Protein AF-A0A534QCT1-F1 (afdb_monomer)

Secondary structure (DSSP, 8-state):
-PPPHHHHHHHHHHHTTTPPPPHHHHHHHHHHHHHHHHHHHHHHHHHHHHTT-SS--HHHHHHHHHHH-

Solvent-accessible surface area (backbone atoms only — not comparable to full-atom values): 4018 Å² total; per-residue (Å²): 135,79,76,60,63,69,60,53,48,50,55,47,32,69,74,51,78,68,51,86,78,53,70,72,58,49,52,53,49,46,52,53,52,50,55,47,49,54,50,33,50,52,46,13,47,50,52,21,51,79,68,74,43,95,60,82,47,72,66,24,51,57,53,13,49,75,73,64,113

pLDDT: mean 94.79, std 6.2, range [58.41, 98.12]

Structure (mmCIF, N/CA/C/O backbone):
data_AF-A0A534QCT1-F1
#
_entry.id   AF-A0A534QCT1-F1
#
loop_
_atom_site.group_PDB
_atom_site.id
_atom_site.type_symbol
_atom_site.label_atom_id
_atom_site.label_alt_id
_atom_site.label_comp_id
_atom_site.label_asym_id
_atom_site.label_entity_id
_atom_site.label_seq_id
_atom_site.pdbx_PDB_ins_code
_atom_site.Cartn_x
_atom_site.Cartn_y
_atom_site.Cartn_z
_atom_site.occupancy
_atom_site.B_iso_or_equiv
_atom_site.auth_seq_id
_atom_site.auth_comp_id
_atom_site.auth_asym_id
_atom_site.auth_atom_id
_atom_site.pdbx_PDB_model_num
ATOM 1 N N . MET A 1 1 ? 6.521 10.923 4.086 1.00 58.41 1 MET A N 1
ATOM 2 C CA . MET A 1 1 ? 7.531 10.050 3.448 1.00 58.41 1 MET A CA 1
ATOM 3 C C . MET A 1 1 ? 6.835 9.319 2.326 1.00 58.41 1 MET A C 1
ATOM 5 O O . MET A 1 1 ? 5.750 8.818 2.584 1.00 58.41 1 MET A O 1
ATOM 9 N N . SER A 1 2 ? 7.415 9.301 1.128 1.00 83.38 2 SER A N 1
ATOM 10 C CA . SER A 1 2 ? 6.876 8.509 0.025 1.00 83.38 2 SER A CA 1
ATOM 11 C C . SER A 1 2 ? 7.437 7.087 0.027 1.00 83.38 2 SER A C 1
ATOM 13 O O . SER A 1 2 ? 8.517 6.839 0.575 1.00 83.38 2 SER A O 1
ATOM 15 N N . LEU A 1 3 ? 6.712 6.145 -0.575 1.00 94.00 3 LEU A N 1
ATOM 16 C CA . LEU A 1 3 ? 7.185 4.776 -0.752 1.00 94.00 3 LEU A CA 1
ATOM 17 C C . LEU A 1 3 ? 8.487 4.764 -1.576 1.00 94.00 3 LEU A C 1
ATOM 19 O O . LEU A 1 3 ? 8.587 5.455 -2.596 1.00 94.00 3 LEU A O 1
ATOM 23 N N . PRO A 1 4 ? 9.491 3.947 -1.199 1.00 96.31 4 PRO A N 1
ATOM 24 C CA . PRO A 1 4 ? 10.713 3.826 -1.979 1.00 96.31 4 PRO A CA 1
ATOM 25 C C . PRO A 1 4 ? 10.432 3.351 -3.409 1.00 96.31 4 PRO A C 1
ATOM 27 O O . PRO A 1 4 ? 9.983 2.226 -3.640 1.00 96.31 4 PRO A O 1
ATOM 30 N N . LYS A 1 5 ? 10.787 4.187 -4.389 1.00 95.50 5 LYS A N 1
ATOM 31 C CA . LYS A 1 5 ? 10.595 3.920 -5.826 1.00 95.50 5 LYS A CA 1
ATOM 32 C C . LYS A 1 5 ? 11.174 2.580 -6.274 1.00 95.50 5 LYS A C 1
ATOM 34 O O . LYS A 1 5 ? 10.590 1.920 -7.123 1.00 95.50 5 LYS A O 1
ATOM 39 N N . ALA A 1 6 ? 12.299 2.154 -5.698 1.00 95.19 6 ALA A N 1
ATOM 40 C CA . ALA A 1 6 ? 12.924 0.872 -6.020 1.00 95.19 6 ALA A CA 1
ATOM 41 C C . ALA A 1 6 ? 12.030 -0.330 -5.664 1.00 95.19 6 ALA A C 1
ATOM 43 O O . ALA A 1 6 ? 11.948 -1.279 -6.442 1.00 95.19 6 ALA A O 1
ATOM 44 N N . VAL A 1 7 ? 11.323 -0.272 -4.529 1.00 95.69 7 VAL A N 1
ATOM 45 C CA . VAL A 1 7 ? 10.400 -1.332 -4.092 1.00 95.69 7 VAL A CA 1
ATOM 46 C C . VAL A 1 7 ? 9.187 -1.378 -5.012 1.00 95.69 7 VAL A C 1
ATOM 48 O O . VAL A 1 7 ? 8.855 -2.445 -5.521 1.00 95.69 7 VAL A O 1
ATOM 51 N N . VAL A 1 8 ? 8.585 -0.218 -5.292 1.00 96.31 8 VAL A N 1
ATOM 52 C CA . VAL A 1 8 ? 7.435 -0.118 -6.205 1.00 96.31 8 VAL A CA 1
ATOM 53 C C . VAL A 1 8 ? 7.814 -0.594 -7.609 1.00 96.31 8 VAL A C 1
ATOM 55 O O . VAL A 1 8 ? 7.105 -1.403 -8.198 1.00 96.31 8 VAL A O 1
ATOM 58 N N . LYS A 1 9 ? 8.979 -0.181 -8.123 1.00 95.44 9 LYS A N 1
ATOM 59 C CA . LYS A 1 9 ? 9.493 -0.630 -9.423 1.00 95.44 9 LYS A CA 1
ATOM 60 C C . LYS A 1 9 ? 9.693 -2.143 -9.469 1.00 95.44 9 LYS A C 1
ATOM 62 O O . LYS A 1 9 ? 9.328 -2.749 -10.467 1.00 95.44 9 LYS A O 1
ATOM 67 N N . ARG A 1 10 ? 10.250 -2.750 -8.414 1.00 94.19 10 ARG A N 1
ATOM 68 C CA . ARG A 1 10 ? 10.436 -4.207 -8.334 1.00 94.19 10 ARG A CA 1
ATOM 69 C C . ARG A 1 10 ? 9.100 -4.944 -8.450 1.00 94.19 10 ARG A C 1
ATOM 71 O O . ARG A 1 10 ? 8.991 -5.819 -9.298 1.00 94.19 10 ARG A O 1
ATOM 78 N N . VAL A 1 11 ? 8.098 -4.540 -7.664 1.00 95.12 11 VAL A N 1
ATOM 79 C CA . VAL A 1 11 ? 6.748 -5.136 -7.699 1.00 95.12 11 VAL A CA 1
ATOM 80 C C . VAL A 1 11 ? 6.118 -4.978 -9.085 1.00 95.12 11 VAL A C 1
ATOM 82 O O . VAL A 1 11 ? 5.606 -5.941 -9.648 1.00 95.12 11 VAL A O 1
ATOM 85 N N . LEU A 1 12 ? 6.205 -3.784 -9.683 1.00 94.94 12 LEU A N 1
ATOM 86 C CA . LEU A 1 12 ? 5.696 -3.562 -11.037 1.00 94.94 12 LEU A CA 1
ATOM 87 C C . LEU A 1 12 ? 6.391 -4.452 -12.064 1.00 94.94 12 LEU A C 1
ATOM 89 O O . LEU A 1 12 ? 5.715 -5.060 -12.879 1.00 94.94 12 LEU A O 1
ATOM 93 N N . SER A 1 13 ? 7.721 -4.541 -12.053 1.00 91.88 13 SER A N 1
ATOM 94 C CA . SER A 1 13 ? 8.455 -5.347 -13.033 1.00 91.88 13 SER A CA 1
ATOM 95 C C . SER A 1 13 ? 8.183 -6.847 -12.898 1.00 91.88 13 SER A C 1
ATOM 97 O O . SER A 1 13 ? 8.154 -7.535 -13.917 1.00 91.88 13 SER A O 1
ATOM 99 N N . GLU A 1 14 ? 7.951 -7.336 -11.676 1.00 93.38 14 GLU A N 1
ATOM 100 C CA . GLU A 1 14 ? 7.576 -8.729 -11.402 1.00 93.38 14 GLU A CA 1
ATOM 101 C C . GLU A 1 14 ? 6.209 -9.082 -12.005 1.00 93.38 14 GLU A C 1
ATOM 103 O O . GLU A 1 14 ? 6.065 -10.116 -12.653 1.00 93.38 14 GLU A O 1
ATOM 108 N N . HIS A 1 15 ? 5.222 -8.192 -11.872 1.00 94.94 15 HIS A N 1
ATOM 109 C CA . HIS A 1 15 ? 3.858 -8.447 -12.347 1.00 94.94 15 HIS A CA 1
ATOM 110 C C . HIS A 1 15 ? 3.572 -7.943 -13.769 1.00 94.94 15 HIS A C 1
ATOM 112 O O . HIS A 1 15 ? 2.630 -8.410 -14.403 1.00 94.94 15 HIS A O 1
ATOM 118 N N . ALA A 1 16 ? 4.383 -7.031 -14.306 1.00 94.00 16 ALA A N 1
ATOM 119 C CA . ALA A 1 16 ? 4.237 -6.496 -15.662 1.00 94.00 16 ALA A CA 1
ATOM 120 C C . ALA A 1 16 ? 4.989 -7.320 -16.723 1.00 94.00 16 ALA A C 1
ATOM 122 O O . ALA A 1 16 ? 5.292 -6.801 -17.795 1.00 94.00 16 ALA A O 1
ATOM 123 N N . GLY A 1 17 ? 5.354 -8.574 -16.432 1.00 91.44 17 GLY A N 1
ATOM 124 C CA . GLY A 1 17 ? 5.956 -9.483 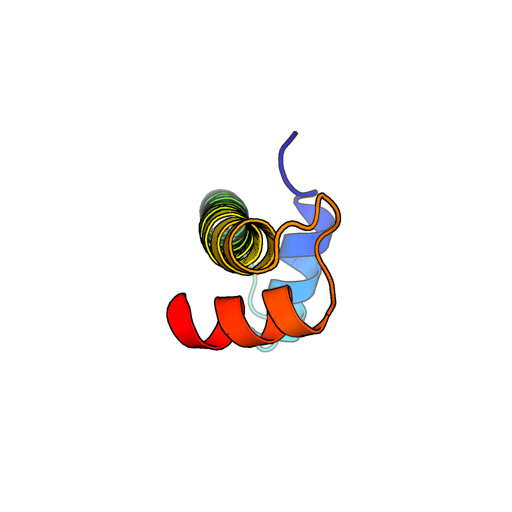-17.415 1.00 91.44 17 GLY A CA 1
ATOM 125 C C . GLY A 1 17 ? 7.276 -8.979 -18.010 1.00 91.44 17 GLY A C 1
ATOM 126 O O . GLY A 1 17 ? 7.534 -9.178 -19.194 1.00 91.44 17 GLY A O 1
ATOM 127 N N . GLY A 1 18 ? 8.097 -8.277 -17.221 1.00 85.69 18 GLY A N 1
ATOM 128 C CA . GLY A 1 18 ? 9.388 -7.753 -17.682 1.00 85.69 18 GLY A CA 1
ATOM 129 C C . GLY A 1 18 ? 9.321 -6.454 -18.497 1.00 85.69 18 GLY A C 1
ATOM 130 O O . GLY A 1 18 ? 10.340 -6.032 -19.051 1.00 85.69 18 GLY A O 1
ATOM 131 N N . MET A 1 19 ? 8.167 -5.779 -18.563 1.00 91.12 19 MET A N 1
ATOM 132 C CA . MET A 1 19 ? 8.070 -4.459 -19.194 1.00 91.12 19 MET A CA 1
ATOM 133 C C . MET A 1 19 ? 8.964 -3.416 -18.503 1.00 91.12 19 MET A C 1
ATOM 135 O O . MET A 1 19 ? 9.119 -3.378 -17.278 1.00 91.12 19 MET A O 1
ATOM 139 N N . ARG A 1 20 ? 9.525 -2.502 -19.305 1.00 93.12 20 ARG A N 1
ATOM 140 C CA . ARG A 1 20 ? 10.219 -1.317 -18.787 1.00 93.12 20 ARG A CA 1
ATOM 141 C C . ARG A 1 20 ? 9.197 -0.326 -18.231 1.00 93.12 20 ARG A C 1
ATOM 143 O O . ARG A 1 20 ? 8.221 -0.000 -18.897 1.00 93.12 20 ARG A O 1
ATOM 150 N N . VAL A 1 21 ? 9.473 0.209 -17.045 1.00 93.81 21 VAL A N 1
AT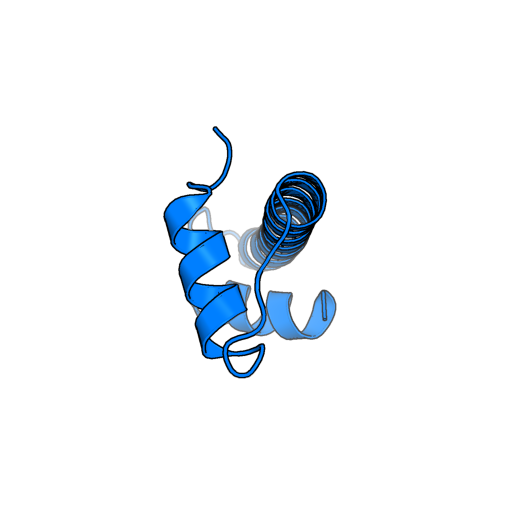OM 151 C CA . VAL A 1 21 ? 8.652 1.241 -16.394 1.00 93.81 21 VAL A CA 1
ATOM 152 C C . VAL A 1 21 ? 9.331 2.598 -16.571 1.00 93.81 21 VAL A C 1
ATOM 154 O O . VAL A 1 21 ? 10.491 2.761 -16.184 1.00 93.81 21 VAL A O 1
ATOM 157 N N . SER A 1 22 ? 8.630 3.565 -17.168 1.00 96.56 22 SER A N 1
ATOM 158 C CA . SER A 1 22 ? 9.134 4.936 -17.311 1.00 96.56 22 SER A CA 1
ATOM 159 C C . SER A 1 22 ? 9.141 5.672 -15.965 1.00 96.56 22 SER A C 1
ATOM 161 O O . SER A 1 22 ? 8.403 5.313 -15.047 1.00 96.56 22 SER A O 1
ATOM 163 N N . GLY A 1 23 ? 9.953 6.727 -15.844 1.00 96.50 23 GLY A N 1
ATOM 164 C CA . GLY A 1 23 ? 10.006 7.557 -14.632 1.00 96.50 23 GLY A CA 1
ATOM 165 C C . GLY A 1 23 ? 8.630 8.091 -14.203 1.00 96.50 23 GLY A C 1
ATOM 166 O O . GLY A 1 23 ? 8.207 7.797 -13.089 1.00 96.50 23 GLY A O 1
ATOM 167 N N . PRO A 1 24 ? 7.875 8.782 -15.080 1.00 97.81 24 PRO A N 1
ATOM 168 C CA . PRO A 1 24 ? 6.542 9.287 -14.741 1.00 97.81 24 PRO A CA 1
ATOM 169 C C . PRO A 1 24 ? 5.529 8.193 -14.381 1.00 97.81 24 PRO A C 1
ATOM 171 O O . PRO A 1 24 ? 4.708 8.389 -13.486 1.00 97.81 24 PRO A O 1
ATOM 174 N N . ALA A 1 25 ? 5.589 7.029 -15.041 1.00 96.94 25 ALA A N 1
ATOM 175 C CA . ALA A 1 25 ? 4.729 5.898 -14.694 1.00 96.94 25 ALA A CA 1
ATOM 176 C C . ALA A 1 25 ? 5.053 5.357 -13.293 1.00 96.94 25 ALA A C 1
ATOM 178 O O . ALA A 1 25 ? 4.142 5.020 -12.539 1.00 96.94 25 ALA A O 1
ATOM 179 N N . LEU A 1 26 ? 6.336 5.329 -12.918 1.00 97.19 26 LEU A N 1
ATOM 180 C CA . LEU A 1 26 ? 6.756 4.946 -11.575 1.00 97.19 26 LEU A CA 1
ATOM 181 C C . LEU A 1 26 ? 6.260 5.939 -10.514 1.00 97.19 26 LEU A C 1
ATOM 183 O O . LEU A 1 26 ? 5.773 5.495 -9.480 1.00 97.19 26 LEU A O 1
ATOM 187 N N . GLU A 1 27 ? 6.310 7.253 -10.770 1.00 97.12 27 GLU A N 1
ATOM 188 C CA . GLU A 1 27 ? 5.724 8.253 -9.855 1.00 97.12 27 GLU A CA 1
ATOM 189 C C . GLU A 1 27 ? 4.222 8.027 -9.659 1.00 97.12 27 GLU A C 1
ATOM 191 O O . GLU A 1 27 ? 3.732 8.008 -8.532 1.00 97.12 27 GLU A O 1
ATOM 196 N N . LYS A 1 28 ? 3.488 7.807 -10.758 1.00 97.88 28 LYS A N 1
ATOM 197 C CA . LYS A 1 28 ? 2.045 7.538 -10.716 1.00 97.88 28 LYS A CA 1
ATOM 198 C C . LYS A 1 28 ? 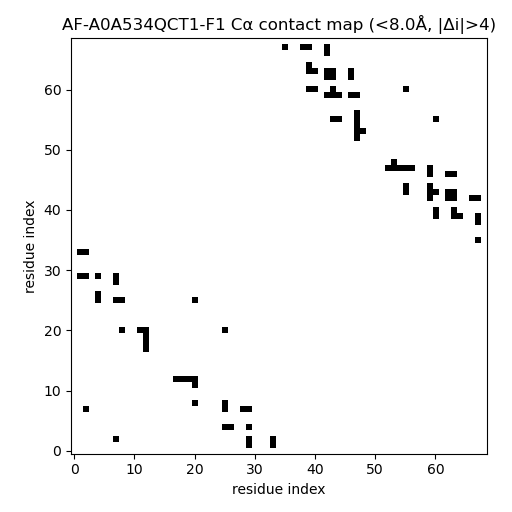1.722 6.270 -9.932 1.00 97.88 28 LYS A C 1
ATOM 200 O O . LYS A 1 28 ? 0.752 6.257 -9.182 1.00 97.88 28 LYS A O 1
ATOM 205 N N . ALA A 1 29 ? 2.532 5.225 -10.073 1.00 97.12 29 ALA A N 1
ATOM 206 C CA . ALA A 1 29 ? 2.349 3.990 -9.323 1.00 97.12 29 ALA A CA 1
ATOM 207 C C . ALA A 1 29 ? 2.640 4.159 -7.824 1.00 97.12 29 ALA A C 1
ATOM 209 O O . ALA A 1 29 ? 1.904 3.619 -7.003 1.00 97.12 29 ALA A O 1
ATOM 210 N N . VAL A 1 30 ? 3.674 4.929 -7.462 1.00 97.81 30 VAL A N 1
ATOM 211 C CA . VAL A 1 30 ? 3.953 5.290 -6.061 1.00 97.81 30 VAL A CA 1
ATOM 212 C C . VAL A 1 30 ? 2.759 6.031 -5.466 1.00 97.81 30 VAL A C 1
ATOM 214 O O . VAL A 1 30 ? 2.252 5.625 -4.423 1.00 97.81 30 VAL A O 1
ATOM 217 N N . GLN A 1 31 ? 2.264 7.053 -6.166 1.00 97.38 31 GLN A N 1
ATOM 218 C CA . GLN A 1 31 ? 1.102 7.822 -5.732 1.00 97.38 31 GLN A CA 1
ATOM 219 C C . GLN A 1 31 ? -0.135 6.927 -5.562 1.00 97.38 31 GLN A C 1
ATOM 221 O O . GLN A 1 31 ? -0.789 6.971 -4.523 1.00 97.38 31 GLN A O 1
ATOM 226 N N . ALA A 1 32 ? -0.433 6.072 -6.542 1.00 96.81 32 ALA A N 1
ATOM 227 C CA . ALA A 1 32 ? -1.578 5.167 -6.476 1.00 96.81 32 ALA A CA 1
ATOM 228 C C . ALA A 1 32 ? -1.485 4.189 -5.289 1.00 96.81 32 ALA A C 1
ATOM 230 O O . ALA A 1 32 ? -2.485 3.936 -4.615 1.00 96.81 32 ALA A O 1
ATOM 231 N N . ALA A 1 33 ? -0.288 3.667 -5.00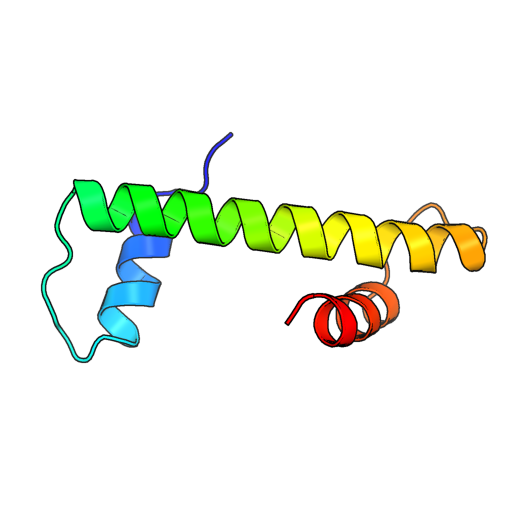4 1.00 96.75 33 ALA A N 1
ATOM 232 C CA . ALA A 1 33 ? -0.056 2.783 -3.865 1.00 96.75 33 ALA A CA 1
ATOM 233 C C . ALA A 1 33 ? -0.266 3.505 -2.522 1.00 96.75 33 ALA A C 1
ATOM 235 O O . ALA A 1 33 ? -0.907 2.963 -1.621 1.00 96.75 33 ALA A O 1
ATOM 236 N N . GLU A 1 34 ? 0.218 4.739 -2.390 1.00 96.56 34 GLU A N 1
ATOM 237 C CA . GLU A 1 34 ? 0.013 5.560 -1.190 1.00 96.56 34 GLU A CA 1
ATOM 238 C C . GLU A 1 34 ? -1.458 5.921 -0.983 1.00 96.56 34 GLU A C 1
ATOM 240 O O . GLU A 1 34 ? -1.974 5.813 0.129 1.00 96.56 34 GLU A O 1
ATOM 245 N N . GLU A 1 35 ? -2.158 6.297 -2.052 1.00 96.62 35 GLU A N 1
ATOM 246 C CA . GLU A 1 35 ? -3.585 6.603 -2.001 1.00 96.62 35 GLU A CA 1
ATOM 247 C C . GLU A 1 35 ? -4.409 5.384 -1.573 1.00 96.62 35 GLU A C 1
ATOM 249 O O . GLU A 1 35 ? -5.326 5.518 -0.758 1.00 96.62 35 GLU A O 1
ATOM 254 N N . TYR A 1 36 ? -4.071 4.193 -2.077 1.00 96.88 36 TYR A N 1
ATOM 255 C CA . TYR A 1 36 ? -4.690 2.945 -1.635 1.00 96.88 36 TYR A CA 1
ATOM 256 C C . TYR A 1 36 ? -4.432 2.686 -0.145 1.00 96.88 36 TYR A C 1
ATOM 258 O O . TYR A 1 36 ? -5.386 2.486 0.607 1.00 96.88 36 TYR A O 1
ATOM 266 N N . LEU A 1 37 ? -3.176 2.770 0.313 1.00 96.81 37 LEU A N 1
ATOM 267 C CA . LEU A 1 37 ? -2.833 2.577 1.728 1.00 96.81 37 LEU A CA 1
ATOM 268 C C . LEU A 1 37 ? -3.542 3.590 2.637 1.00 96.81 37 LEU A C 1
ATOM 270 O O . LEU A 1 37 ? -4.010 3.226 3.713 1.00 96.81 37 LEU A O 1
ATOM 274 N N . ALA A 1 38 ? -3.690 4.841 2.197 1.00 96.88 38 ALA A N 1
ATOM 275 C CA . ALA A 1 38 ? -4.410 5.868 2.943 1.00 96.88 38 ALA A CA 1
ATOM 276 C C . ALA A 1 38 ? -5.920 5.589 3.034 1.00 96.88 38 ALA A C 1
ATOM 278 O O . ALA A 1 38 ? -6.549 5.903 4.047 1.00 96.88 38 ALA A O 1
ATOM 279 N N . ARG A 1 39 ? -6.542 5.028 1.988 1.00 97.44 39 ARG A N 1
ATOM 280 C CA . ARG A 1 39 ? -7.942 4.568 2.059 1.00 97.44 39 ARG A CA 1
ATOM 281 C C . ARG A 1 39 ? -8.071 3.362 2.986 1.00 97.44 39 ARG A C 1
ATOM 283 O O . ARG A 1 39 ? -8.922 3.382 3.871 1.00 97.44 39 ARG A O 1
ATOM 290 N N . LEU A 1 40 ? -7.188 2.375 2.835 1.00 98.12 40 LEU A N 1
ATOM 291 C CA . LEU A 1 40 ? -7.156 1.165 3.656 1.00 98.12 40 LEU A CA 1
ATOM 292 C C . LEU A 1 40 ? -7.010 1.502 5.147 1.00 98.12 40 LEU A C 1
ATOM 294 O O . LEU A 1 40 ? -7.786 1.018 5.963 1.00 98.12 40 LEU A O 1
ATOM 298 N N . ALA A 1 41 ? -6.066 2.378 5.499 1.00 97.50 41 ALA A N 1
ATOM 299 C CA . ALA A 1 41 ? -5.824 2.783 6.880 1.00 97.50 41 ALA A CA 1
ATOM 300 C C . ALA A 1 41 ? -7.031 3.498 7.504 1.00 97.50 41 ALA A C 1
ATOM 302 O O . ALA A 1 41 ? -7.357 3.240 8.658 1.00 97.50 41 ALA A O 1
ATOM 303 N N . ARG A 1 42 ? -7.726 4.359 6.747 1.00 97.62 42 ARG A N 1
ATOM 304 C CA . ARG A 1 42 ? -8.939 5.043 7.229 1.00 97.62 42 ARG A CA 1
ATOM 305 C C . ARG A 1 42 ? -10.081 4.065 7.497 1.00 97.62 42 ARG A C 1
ATOM 307 O O . ARG A 1 42 ? -10.699 4.141 8.552 1.00 97.62 42 ARG A O 1
ATOM 314 N N . ALA A 1 43 ? -10.317 3.126 6.582 1.00 97.31 43 ALA A N 1
ATOM 315 C CA . ALA A 1 43 ? -11.336 2.094 6.767 1.00 97.31 43 ALA A CA 1
ATOM 316 C C . ALA A 1 43 ? -10.998 1.155 7.942 1.00 97.31 43 ALA A C 1
ATOM 318 O O . ALA A 1 43 ? -11.864 0.840 8.756 1.00 97.31 43 ALA A O 1
ATOM 319 N N . ALA A 1 44 ? -9.727 0.766 8.091 1.00 98.06 44 ALA A N 1
ATOM 320 C CA . ALA A 1 44 ? -9.280 -0.057 9.214 1.00 98.06 44 ALA A CA 1
ATOM 321 C C . ALA A 1 44 ? -9.410 0.685 10.554 1.00 98.06 44 ALA A C 1
ATOM 323 O O . ALA A 1 44 ? -9.823 0.093 11.550 1.00 98.06 44 ALA A O 1
ATOM 324 N N . ASN A 1 45 ? -9.108 1.988 10.573 1.00 98.12 45 ASN A N 1
ATOM 32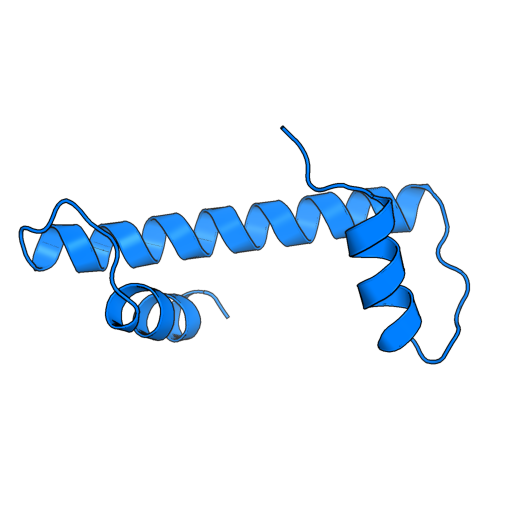5 C CA . ASN A 1 45 ? -9.275 2.828 11.756 1.00 98.12 45 ASN A CA 1
ATOM 326 C C . ASN A 1 45 ? -10.732 2.877 12.215 1.00 98.12 45 ASN A C 1
ATOM 328 O O . ASN A 1 45 ? -10.980 2.683 13.398 1.00 98.12 45 ASN A O 1
ATOM 332 N N . GLN A 1 46 ? -11.684 3.048 11.290 1.00 96.75 46 GLN A N 1
ATOM 333 C CA . GLN A 1 46 ? -13.109 3.036 11.630 1.00 96.75 46 GLN A CA 1
ATOM 334 C C . GLN A 1 46 ? -13.506 1.731 12.337 1.00 96.75 46 GLN A C 1
ATOM 336 O O . GLN A 1 46 ? -14.097 1.761 13.410 1.00 96.75 46 GLN A O 1
ATOM 341 N N . SER A 1 47 ? -13.093 0.582 11.791 1.00 95.38 47 SER A N 1
ATOM 342 C CA . SER A 1 47 ? -13.335 -0.726 12.414 1.00 95.38 47 SER A CA 1
ATOM 343 C C . SER A 1 47 ? -12.719 -0.830 13.817 1.00 95.38 47 SER A C 1
ATOM 345 O O . SER A 1 47 ? -13.347 -1.344 14.746 1.00 95.38 47 SER A O 1
ATOM 347 N N . ALA A 1 48 ? -11.495 -0.333 14.013 1.00 97.81 48 ALA A N 1
ATOM 348 C CA . ALA A 1 48 ? -10.854 -0.348 15.324 1.00 97.81 48 ALA A CA 1
ATOM 349 C C . ALA A 1 48 ? -11.569 0.565 16.338 1.00 97.81 48 ALA A C 1
ATOM 351 O O . ALA A 1 48 ? -11.753 0.157 17.489 1.00 97.81 48 ALA A O 1
ATOM 352 N N . GLU A 1 49 ? -12.014 1.749 15.909 1.00 97.69 49 GLU A N 1
ATOM 353 C CA . GLU A 1 49 ? -12.780 2.701 16.721 1.00 97.69 49 GLU A CA 1
ATOM 354 C C . GLU A 1 49 ? -14.142 2.136 17.137 1.00 97.69 49 GLU A C 1
ATOM 356 O O . GLU A 1 49 ? -14.479 2.189 18.323 1.00 97.69 49 GLU A O 1
ATOM 361 N N . ASP A 1 50 ? -14.870 1.502 16.214 1.00 95.94 50 ASP A N 1
ATOM 362 C CA . ASP A 1 50 ? -16.154 0.841 16.493 1.00 95.94 50 ASP A CA 1
ATOM 363 C C . ASP A 1 50 ? -16.000 -0.258 17.561 1.00 95.94 50 ASP A C 1
ATOM 365 O O . ASP A 1 50 ? -16.877 -0.479 18.399 1.00 95.94 50 ASP A O 1
ATOM 369 N N . ASN A 1 51 ? -14.829 -0.902 17.590 1.00 95.88 51 ASN A N 1
ATOM 370 C CA . ASN A 1 51 ? -14.451 -1.904 18.585 1.00 95.88 51 ASN A CA 1
ATOM 371 C C . ASN A 1 51 ? -13.740 -1.323 19.825 1.00 95.88 51 ASN A C 1
ATOM 373 O O . ASN A 1 51 ? -13.231 -2.086 20.648 1.00 95.88 51 ASN A O 1
ATOM 377 N N . LYS A 1 52 ? -13.692 0.008 19.983 1.00 97.38 52 LYS A N 1
ATOM 378 C CA . LYS A 1 52 ? -13.053 0.729 21.105 1.00 97.38 52 LYS A CA 1
ATOM 379 C C . LYS A 1 52 ? -11.570 0.389 21.307 1.00 97.38 52 LYS A C 1
ATOM 381 O O . LYS A 1 52 ? -11.060 0.425 22.429 1.00 97.38 52 LYS A O 1
ATOM 386 N N . ARG A 1 53 ? -10.861 0.053 20.229 1.00 97.75 53 ARG A N 1
ATOM 387 C CA . ARG A 1 53 ? -9.427 -0.267 20.237 1.00 97.75 53 ARG A CA 1
ATOM 388 C C . ARG A 1 53 ? -8.602 0.923 19.745 1.00 97.75 53 ARG A C 1
ATOM 390 O O . ARG A 1 53 ? -9.074 1.747 18.976 1.00 97.75 53 ARG A O 1
ATOM 397 N N . LYS A 1 54 ? -7.337 0.987 20.180 1.00 96.69 54 LYS A N 1
ATOM 398 C CA . LYS A 1 54 ? -6.325 1.961 19.705 1.00 96.69 54 LYS A CA 1
ATOM 399 C C . LYS A 1 54 ? -5.219 1.325 18.855 1.00 96.69 54 LYS A C 1
ATOM 401 O O . LYS A 1 54 ? -4.237 1.979 18.521 1.00 96.69 54 LYS A O 1
ATOM 406 N N . THR A 1 55 ? -5.380 0.046 18.532 1.00 97.69 55 THR A N 1
ATOM 407 C CA . THR A 1 55 ? -4.435 -0.744 17.743 1.00 97.69 55 THR A CA 1
ATOM 408 C C . THR A 1 55 ? -5.208 -1.407 16.615 1.00 97.69 55 THR A C 1
ATOM 410 O O . THR A 1 55 ? -6.201 -2.094 16.885 1.00 97.69 55 THR A O 1
ATOM 413 N N . LEU A 1 56 ? -4.752 -1.198 15.377 1.00 97.75 56 LEU A N 1
ATOM 414 C CA . LEU A 1 56 ? -5.253 -1.923 14.212 1.00 97.75 56 LEU A CA 1
ATOM 415 C C . LEU A 1 56 ? -4.847 -3.391 14.328 1.00 97.75 56 LEU A C 1
ATOM 417 O O . LEU A 1 56 ? -3.684 -3.697 14.586 1.00 97.75 56 LEU A O 1
ATOM 421 N N . MET A 1 57 ? -5.811 -4.278 14.136 1.00 97.81 57 MET A N 1
ATOM 422 C CA . MET A 1 57 ? -5.619 -5.723 14.134 1.00 97.81 57 MET A CA 1
ATOM 423 C C . MET A 1 57 ? -5.753 -6.260 12.709 1.00 97.81 57 MET A C 1
ATOM 425 O O . MET A 1 57 ? -6.340 -5.611 11.840 1.00 97.81 57 MET A O 1
ATOM 429 N N . ASP A 1 58 ? -5.290 -7.488 12.483 1.00 97.94 58 ASP A N 1
ATOM 430 C CA . ASP A 1 58 ? -5.384 -8.158 11.178 1.00 97.94 58 ASP A CA 1
ATOM 431 C C . ASP A 1 58 ? -6.823 -8.172 10.630 1.00 97.94 58 ASP A C 1
ATOM 433 O O . ASP A 1 58 ? -7.047 -7.960 9.438 1.00 97.94 58 ASP A O 1
ATOM 437 N N . ALA A 1 59 ? -7.815 -8.340 11.514 1.00 96.88 59 ALA A N 1
ATOM 438 C CA . ALA A 1 59 ? -9.234 -8.304 11.164 1.00 96.88 59 ALA A CA 1
ATOM 439 C C . ALA A 1 59 ? -9.697 -6.933 10.631 1.00 96.88 59 ALA A C 1
ATOM 441 O O . ALA A 1 59 ? -10.529 -6.886 9.725 1.00 96.88 59 ALA A O 1
ATOM 442 N N . ASP A 1 60 ? -9.139 -5.826 11.135 1.00 97.88 60 ASP A N 1
ATOM 443 C CA . ASP A 1 60 ? -9.466 -4.483 10.640 1.00 97.88 60 ASP A CA 1
ATOM 444 C C . ASP A 1 60 ? -8.921 -4.284 9.229 1.00 97.88 60 ASP A C 1
ATOM 446 O O . ASP A 1 60 ? -9.609 -3.732 8.376 1.00 97.88 60 ASP A O 1
ATOM 450 N N . ILE A 1 61 ? -7.708 -4.779 8.962 1.00 97.81 61 ILE A N 1
ATOM 451 C CA .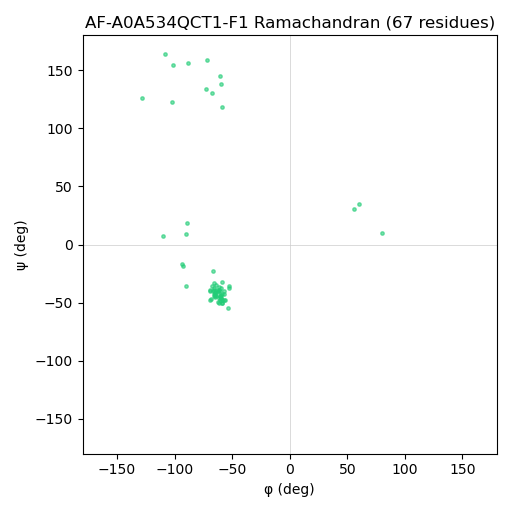 ILE A 1 61 ? -7.097 -4.735 7.628 1.00 97.81 61 ILE A CA 1
ATOM 452 C C . ILE A 1 61 ? -7.884 -5.607 6.644 1.00 97.81 61 ILE A C 1
ATOM 454 O O . ILE A 1 61 ? -8.158 -5.172 5.525 1.00 97.81 61 ILE A O 1
ATOM 458 N N . ALA A 1 62 ? -8.276 -6.817 7.054 1.00 96.19 62 ALA A N 1
ATOM 459 C CA . ALA A 1 62 ? -9.077 -7.718 6.228 1.00 96.19 62 ALA A CA 1
ATOM 460 C C . ALA A 1 62 ? -10.446 -7.108 5.884 1.00 96.19 62 ALA A C 1
ATOM 462 O O . ALA A 1 62 ? -10.842 -7.102 4.716 1.00 96.19 62 ALA A O 1
ATOM 463 N N . SER A 1 63 ? -11.130 -6.536 6.880 1.00 95.25 63 SER A N 1
ATOM 464 C CA . SER A 1 63 ? -12.395 -5.822 6.687 1.00 95.25 63 SER A CA 1
AT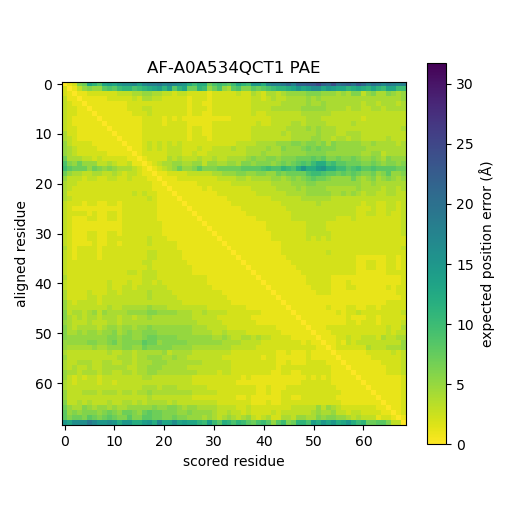OM 465 C C . SER A 1 63 ? -12.213 -4.607 5.774 1.00 95.25 63 SER A C 1
ATOM 467 O O . SER A 1 63 ? -12.903 -4.484 4.762 1.00 95.25 63 SER A O 1
ATOM 469 N N . ALA A 1 64 ? -11.218 -3.760 6.044 1.00 97.00 64 ALA A N 1
ATOM 470 C CA . ALA A 1 64 ? -10.923 -2.576 5.245 1.00 97.00 64 ALA A CA 1
ATOM 471 C C . ALA A 1 64 ? -10.648 -2.914 3.778 1.00 97.00 64 ALA A C 1
ATOM 473 O O . ALA A 1 64 ? -11.173 -2.244 2.891 1.00 97.00 64 ALA A O 1
ATOM 474 N N . ARG A 1 65 ? -9.887 -3.982 3.505 1.00 96.50 65 ARG A N 1
ATOM 475 C CA . ARG A 1 65 ? -9.596 -4.440 2.139 1.00 96.50 65 ARG A CA 1
ATOM 476 C C . ARG A 1 65 ? -10.872 -4.745 1.353 1.00 96.50 65 ARG A C 1
ATOM 478 O O . ARG A 1 65 ? -10.954 -4.385 0.186 1.00 96.50 65 ARG A O 1
ATOM 485 N N . SER A 1 66 ? -11.872 -5.356 1.990 1.00 93.25 66 SER A N 1
ATOM 486 C CA . SER A 1 66 ? -13.161 -5.636 1.341 1.00 93.25 66 SER A CA 1
ATOM 487 C C . SER A 1 66 ? -13.961 -4.373 0.990 1.00 93.25 66 SER A C 1
ATOM 489 O O . SER A 1 66 ? -14.783 -4.409 0.080 1.00 93.25 66 SER A O 1
ATOM 491 N N . GLN A 1 67 ? -13.701 -3.254 1.676 1.00 91.81 67 GLN A N 1
ATOM 492 C CA . GLN A 1 67 ? -14.388 -1.978 1.465 1.00 91.81 67 GLN A CA 1
ATOM 493 C C . GLN A 1 67 ? -13.697 -1.096 0.420 1.00 91.81 67 GLN A C 1
ATOM 495 O O . GLN A 1 67 ? -14.370 -0.360 -0.298 1.00 91.81 67 GLN A O 1
ATOM 500 N N . VAL A 1 68 ? -12.359 -1.120 0.365 1.00 91.00 68 VAL A N 1
ATOM 501 C CA . VAL A 1 68 ? -11.587 -0.159 -0.445 1.00 91.00 68 VAL A CA 1
ATOM 502 C C . VAL A 1 68 ? -11.234 -0.642 -1.850 1.00 91.00 68 VAL A C 1
ATOM 504 O O . VAL A 1 68 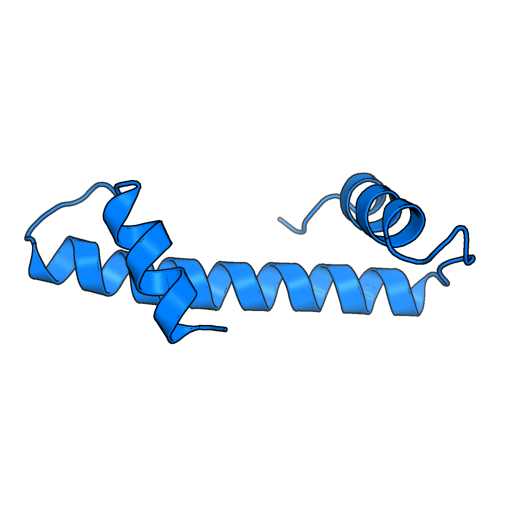? -10.914 0.218 -2.672 1.00 91.00 68 VAL A O 1
ATOM 507 N N . GLY A 1 69 ? -11.335 -1.951 -2.120 1.00 66.88 69 GLY A N 1
ATOM 508 C CA . GLY A 1 69 ? -11.069 -2.551 -3.435 1.00 66.88 69 GLY A CA 1
ATOM 509 C C . GLY A 1 69 ? -9.589 -2.640 -3.770 1.00 66.88 69 GLY A C 1
ATOM 510 O O . GLY A 1 69 ? -9.005 -1.595 -4.135 1.00 66.88 69 GLY A O 1
#

Radius of gyration: 15.0 Å; Cα contacts (8 Å, |Δi|>4): 50; chains: 1; bounding box: 29×20×40 Å

Sequence (69 aa):
MSLPKAVVKRVLSEHAGGMRVSGPALEKAVQAAEEYLARLARAANQSAEDNKRKTLMDADIASARSQVG

Nearest PDB structures (foldseek):
  3b0d-assembly2_C  TM=8.800E-01  e=8.467E-03  Gallus gallus
  3vh5-assembly1_W  TM=8.565E-01  e=8.467E-03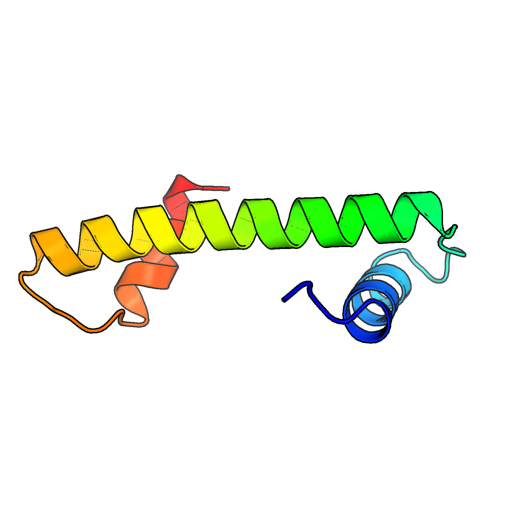  Gallus gallus
  4wnn-assembly4_D  TM=8.981E-01  e=2.340E-02  Saccharomyces cerevisiae S288C
  7ywx-assembly1_W  TM=8.571E-01  e=3.426E-02  Homo sapiens
  8f0x-assembly1_C  TM=8.956E-01  e=4.708E-02  Saccharomyces cerevisiae S288C

Mean predicted aligned error: 3.05 Å

Foldseek 3Di:
DFDPLVVLLVVCCVPVVNDDADPVNSVVSSVVVVVLVVQLVVQLVVVCVVVVHPDRDPVSSVRSVVVRD